Protein AF-A0A529C2Z5-F1 (afdb_monomer)

Structure (mmCIF, N/CA/C/O backbone):
data_AF-A0A529C2Z5-F1
#
_entry.id   AF-A0A529C2Z5-F1
#
loop_
_atom_site.group_PDB
_atom_site.id
_atom_site.type_symbol
_atom_site.label_atom_id
_atom_site.label_alt_id
_atom_site.label_comp_id
_atom_site.label_asym_id
_atom_site.label_entity_id
_atom_site.label_seq_id
_atom_site.pdbx_PDB_ins_code
_atom_site.Cartn_x
_atom_site.Cartn_y
_atom_site.Cartn_z
_atom_site.occupancy
_atom_site.B_iso_or_equiv
_atom_site.auth_seq_id
_atom_site.auth_comp_id
_atom_site.auth_asym_id
_atom_site.auth_atom_id
_atom_site.pdbx_PDB_model_num
ATOM 1 N N . MET A 1 1 ? -21.876 12.123 17.221 1.00 36.16 1 MET A N 1
ATOM 2 C CA . MET A 1 1 ? -20.713 12.653 16.488 1.00 36.16 1 MET A CA 1
ATOM 3 C C . MET A 1 1 ? -20.641 11.860 15.204 1.00 36.16 1 MET A C 1
ATOM 5 O O . MET A 1 1 ? -20.521 10.648 15.275 1.00 36.16 1 MET A O 1
ATOM 9 N N . SER A 1 2 ? -20.907 12.491 14.067 1.00 43.16 2 SER A N 1
ATOM 10 C CA . SER A 1 2 ? -20.830 11.841 12.761 1.00 43.16 2 SER A CA 1
ATOM 11 C C . SER A 1 2 ? -19.429 12.082 12.216 1.00 43.16 2 SER A C 1
ATOM 13 O O . SER A 1 2 ? -19.166 13.171 11.704 1.00 43.16 2 SER A O 1
ATOM 15 N N . ASP A 1 3 ? -18.546 11.094 12.364 1.00 54.12 3 ASP A N 1
ATOM 16 C CA . ASP A 1 3 ? -17.272 11.041 11.645 1.00 54.12 3 ASP A CA 1
ATOM 17 C C . ASP A 1 3 ? -17.576 10.886 10.156 1.00 54.12 3 ASP A C 1
ATOM 19 O O . ASP A 1 3 ? -17.648 9.793 9.600 1.00 54.12 3 ASP A O 1
ATOM 23 N N . SER A 1 4 ? -17.830 12.014 9.500 1.00 55.31 4 SER A N 1
ATOM 24 C CA . SER A 1 4 ? -17.673 12.072 8.055 1.00 55.31 4 SER A CA 1
ATOM 25 C C . SER A 1 4 ? -16.182 11.878 7.790 1.00 55.31 4 SER A C 1
ATOM 27 O O . SER A 1 4 ? -15.396 12.618 8.389 1.00 55.31 4 SER A O 1
ATOM 29 N N . PRO A 1 5 ? -15.765 10.907 6.953 1.00 57.00 5 PRO A N 1
ATOM 30 C CA . PRO A 1 5 ? -14.354 10.708 6.651 1.00 57.00 5 PRO A CA 1
ATOM 31 C C . PRO A 1 5 ? -13.781 12.050 6.207 1.00 57.00 5 PRO A C 1
ATOM 33 O O . PRO A 1 5 ? -14.277 12.637 5.242 1.00 57.00 5 PRO A O 1
ATOM 36 N N . ALA A 1 6 ? -12.804 12.563 6.963 1.00 59.91 6 ALA A N 1
ATOM 37 C CA . ALA A 1 6 ? -12.217 13.871 6.721 1.00 59.91 6 ALA A CA 1
ATOM 38 C C . ALA A 1 6 ? -11.874 13.980 5.233 1.00 59.91 6 ALA A C 1
ATOM 40 O O . ALA A 1 6 ? -11.126 13.158 4.691 1.00 59.91 6 ALA A O 1
ATOM 41 N N . GLN A 1 7 ? -12.496 14.945 4.561 1.00 57.12 7 GLN A N 1
ATOM 42 C CA . GLN A 1 7 ? -12.392 15.161 3.126 1.00 57.12 7 GLN A CA 1
ATOM 43 C C . GLN A 1 7 ? -10.925 15.507 2.808 1.00 57.12 7 GLN A C 1
ATOM 45 O O . GLN A 1 7 ? -10.517 16.657 2.914 1.00 57.12 7 GLN A O 1
ATOM 50 N N . GLY A 1 8 ? -10.103 14.486 2.533 1.00 72.25 8 GLY A N 1
ATOM 51 C CA . GLY A 1 8 ? -8.646 14.618 2.385 1.00 72.25 8 GLY A CA 1
ATOM 52 C C . GLY A 1 8 ? -7.784 13.542 3.062 1.00 72.25 8 GLY A C 1
ATOM 53 O O . GLY A 1 8 ? -6.585 13.515 2.807 1.00 72.25 8 GLY A O 1
ATOM 54 N N . SER A 1 9 ? -8.338 12.636 3.878 1.00 84.12 9 SER A N 1
ATOM 55 C CA . SER A 1 9 ? -7.538 11.564 4.503 1.00 84.12 9 SER A CA 1
ATOM 56 C C . SER A 1 9 ? -6.994 10.577 3.466 1.00 84.12 9 SER A C 1
ATOM 58 O O . SER A 1 9 ? -7.742 10.098 2.617 1.00 84.12 9 SER A O 1
ATOM 60 N N . PHE A 1 10 ? -5.718 10.202 3.537 1.00 91.31 10 PHE A N 1
ATOM 61 C CA . PHE A 1 10 ? -5.192 9.103 2.718 1.00 91.31 10 PHE A CA 1
ATOM 62 C C . PHE A 1 10 ? -5.608 7.721 3.235 1.00 91.31 10 PHE A C 1
ATOM 64 O O . PHE A 1 10 ? -5.493 6.755 2.491 1.00 91.31 10 PHE A O 1
ATOM 71 N N . PHE A 1 11 ? -6.142 7.631 4.453 1.00 93.69 11 PHE A N 1
ATOM 72 C CA . PHE A 1 11 ? -6.509 6.380 5.115 1.00 93.69 11 PHE A CA 1
ATOM 73 C C . PHE A 1 11 ? -8.023 6.162 5.143 1.00 93.69 11 PHE A C 1
ATOM 75 O O . PHE A 1 11 ? -8.798 7.129 5.129 1.00 93.69 11 PHE A O 1
ATOM 82 N N . TYR A 1 12 ? -8.441 4.898 5.189 1.00 92.62 12 TYR A N 1
ATOM 83 C CA . TYR A 1 12 ? -9.807 4.545 5.564 1.00 92.62 12 TYR A CA 1
ATOM 84 C C . TYR A 1 12 ? -10.081 4.943 7.023 1.00 92.62 12 TYR A C 1
ATOM 86 O O . TYR A 1 12 ? -9.149 5.048 7.821 1.00 92.62 12 TYR A O 1
ATOM 94 N N . PRO A 1 13 ? -11.343 5.210 7.392 1.00 91.00 13 PRO A N 1
ATOM 95 C CA . PRO A 1 13 ? -11.705 5.461 8.781 1.00 91.00 13 PRO A CA 1
ATOM 96 C C . PRO A 1 13 ? -11.370 4.272 9.691 1.00 91.00 13 PRO A C 1
ATOM 98 O O . PRO A 1 13 ? -11.774 3.145 9.412 1.00 91.00 13 PRO A O 1
ATOM 101 N N . ASN A 1 14 ? -10.715 4.538 10.824 1.00 90.06 14 ASN A N 1
ATOM 102 C CA . ASN A 1 14 ? -10.424 3.540 11.859 1.00 90.06 14 ASN A CA 1
ATOM 103 C C . ASN A 1 14 ? -11.681 3.256 12.701 1.00 90.06 14 ASN A C 1
ATOM 105 O O . ASN A 1 14 ? -11.753 3.593 13.879 1.00 90.06 14 ASN A O 1
ATOM 109 N N . THR A 1 15 ? -12.716 2.694 12.075 1.00 88.00 15 THR A N 1
ATOM 110 C CA . THR A 1 15 ? -14.013 2.413 12.719 1.00 88.00 15 THR A CA 1
ATOM 111 C C . THR A 1 15 ? -14.083 1.030 13.370 1.00 88.00 15 THR A C 1
ATOM 113 O O . THR A 1 15 ? -15.139 0.651 13.869 1.00 88.00 15 THR A O 1
ATOM 116 N N . SER A 1 16 ? -12.998 0.254 13.320 1.00 90.25 16 SER A N 1
ATOM 117 C CA . SER A 1 16 ? -12.894 -1.108 13.849 1.00 90.25 16 SER A CA 1
ATOM 118 C C . SER A 1 16 ? -11.786 -1.181 14.897 1.00 90.25 16 SER A C 1
ATOM 120 O O . SER A 1 16 ? -10.744 -0.558 14.715 1.00 90.25 16 SER A O 1
ATOM 122 N N . ASP A 1 17 ? -11.975 -2.002 15.931 1.00 93.69 17 ASP A N 1
ATOM 123 C CA . ASP A 1 17 ? -10.927 -2.341 16.910 1.00 93.69 17 ASP A CA 1
ATOM 124 C C . ASP A 1 17 ? -9.936 -3.395 16.374 1.00 93.69 17 ASP A C 1
ATOM 126 O O . ASP A 1 17 ? -9.003 -3.803 17.066 1.00 93.69 17 ASP A O 1
ATOM 130 N N . ASP A 1 18 ? -10.154 -3.871 15.146 1.00 94.00 18 ASP A N 1
ATOM 131 C CA . ASP A 1 18 ? -9.242 -4.778 14.459 1.00 94.00 18 ASP A CA 1
ATOM 132 C C . ASP A 1 18 ? -7.926 -4.052 14.110 1.00 94.00 18 ASP A C 1
ATOM 134 O O . ASP A 1 18 ? -7.942 -3.113 13.300 1.00 94.00 18 ASP A O 1
ATOM 138 N N . PRO A 1 19 ? -6.776 -4.480 14.666 1.00 94.31 19 PRO A N 1
ATOM 139 C CA . PRO A 1 19 ? -5.490 -3.866 14.355 1.00 94.31 19 PRO A CA 1
ATOM 140 C C . PRO A 1 19 ? -5.129 -3.984 12.869 1.00 94.31 19 PRO A C 1
ATOM 142 O O . PRO A 1 19 ? -4.415 -3.125 12.354 1.00 94.31 19 PRO A O 1
ATOM 145 N N . ASP A 1 20 ? -5.646 -4.990 12.157 1.00 96.06 20 ASP A N 1
ATOM 146 C CA . ASP A 1 20 ? -5.408 -5.158 10.720 1.00 96.06 20 ASP A CA 1
ATOM 147 C C . ASP A 1 20 ? -6.119 -4.086 9.875 1.00 96.06 20 ASP A C 1
ATOM 149 O O . ASP A 1 20 ? -5.786 -3.909 8.708 1.00 96.06 20 ASP A O 1
ATOM 153 N N . ARG A 1 21 ? -7.064 -3.336 10.458 1.00 95.00 21 ARG A N 1
ATOM 154 C CA . ARG A 1 21 ? -7.837 -2.272 9.788 1.00 95.00 21 ARG A CA 1
ATOM 155 C C . ARG A 1 21 ? -7.416 -0.857 10.175 1.00 95.00 21 ARG A C 1
ATOM 157 O O . ARG A 1 21 ? -7.990 0.108 9.677 1.00 95.00 21 ARG A O 1
ATOM 164 N N . THR A 1 22 ? -6.437 -0.722 11.064 1.00 94.31 22 THR A N 1
ATOM 165 C CA . THR A 1 22 ? -5.961 0.584 11.533 1.00 94.31 22 THR A CA 1
ATOM 166 C C . THR A 1 22 ? -5.002 1.200 10.522 1.00 94.31 22 THR A C 1
ATOM 168 O O . THR A 1 22 ? -4.044 0.553 10.114 1.00 94.31 22 THR A O 1
ATOM 171 N N . ASP A 1 23 ? -5.219 2.456 10.140 1.00 92.56 23 ASP A N 1
ATOM 172 C CA . ASP A 1 23 ? -4.333 3.235 9.265 1.00 92.56 23 ASP A CA 1
ATOM 173 C C . ASP A 1 23 ? -4.069 2.564 7.902 1.00 92.56 23 ASP A C 1
ATOM 175 O O . ASP A 1 23 ? -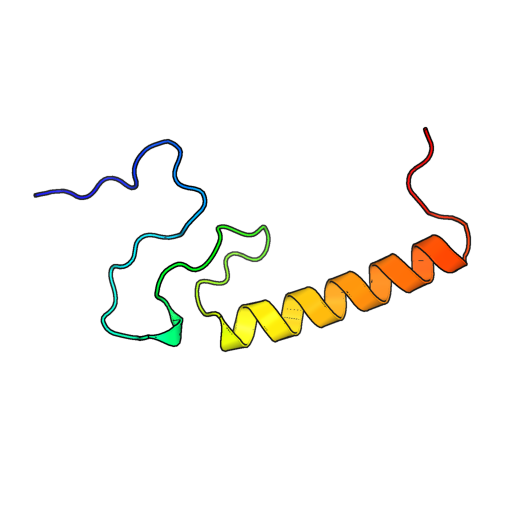2.975 2.638 7.334 1.00 92.56 23 ASP A O 1
ATOM 179 N N . VAL A 1 24 ? -5.088 1.907 7.340 1.00 94.88 24 VAL A N 1
ATOM 180 C CA . VAL A 1 24 ? -5.013 1.319 5.995 1.00 94.88 24 VAL A CA 1
ATOM 181 C C . VAL A 1 24 ? -5.195 2.406 4.938 1.00 94.88 24 VAL A C 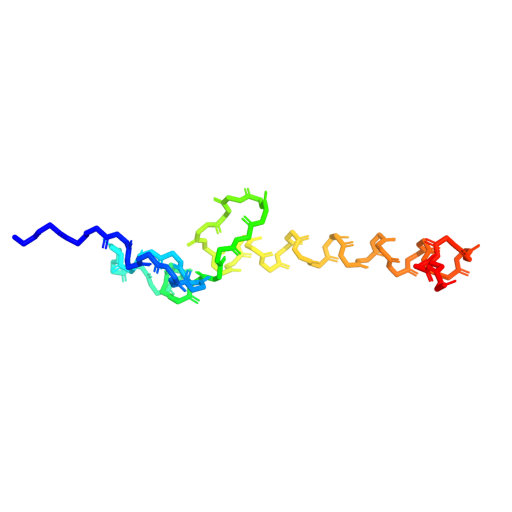1
ATOM 183 O O . VAL A 1 24 ? -6.164 3.168 4.965 1.00 94.88 24 VAL A O 1
ATOM 186 N N . LEU A 1 25 ? -4.265 2.484 3.981 1.00 93.69 25 LEU A N 1
ATOM 187 C CA . LEU A 1 25 ? -4.322 3.450 2.883 1.00 93.69 25 LEU A CA 1
ATOM 188 C C . LEU A 1 25 ? -5.505 3.172 1.953 1.00 93.69 25 LEU A C 1
ATOM 190 O O . LEU A 1 25 ? -5.725 2.041 1.509 1.00 93.69 25 LEU A O 1
ATOM 194 N N . ARG A 1 26 ? -6.215 4.236 1.572 1.00 93.88 26 ARG A N 1
ATOM 195 C CA . ARG A 1 26 ? -7.212 4.191 0.504 1.00 93.88 26 ARG A CA 1
ATOM 196 C C . ARG A 1 26 ? -6.523 3.807 -0.793 1.00 93.88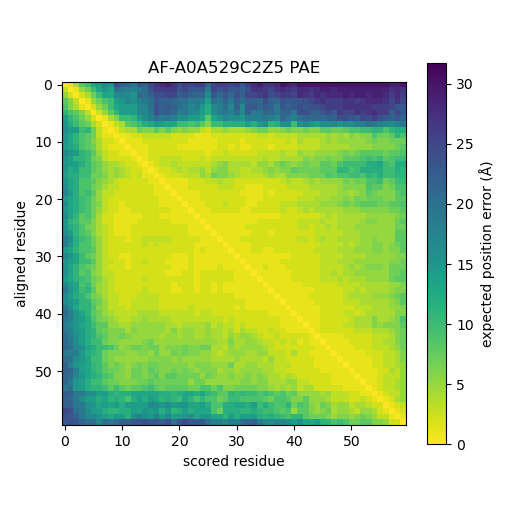 26 ARG A C 1
ATOM 198 O O . ARG A 1 26 ? -5.647 4.508 -1.293 1.00 93.88 26 ARG A O 1
ATOM 205 N N . ASN A 1 27 ? -6.947 2.680 -1.334 1.00 93.31 27 ASN A N 1
ATOM 206 C CA . ASN A 1 27 ? -6.352 2.049 -2.498 1.00 93.31 27 ASN A CA 1
ATOM 207 C C . ASN A 1 27 ? -7.428 1.796 -3.557 1.00 93.31 27 ASN A C 1
ATOM 209 O O . ASN A 1 27 ? -8.627 1.830 -3.283 1.00 93.31 27 ASN A O 1
ATOM 213 N N . LYS A 1 28 ? -6.992 1.533 -4.790 1.00 92.56 28 LYS A N 1
ATOM 214 C CA . LYS A 1 28 ? -7.897 1.290 -5.923 1.00 92.56 28 LYS A CA 1
ATOM 215 C C . LYS A 1 28 ? -8.638 -0.051 -5.839 1.00 92.56 28 LYS A C 1
ATOM 217 O O . LYS A 1 28 ? -9.557 -0.261 -6.622 1.00 92.56 28 LYS A O 1
ATOM 222 N N . PHE A 1 29 ? -8.243 -0.931 -4.921 1.00 93.19 29 PHE A N 1
ATOM 223 C CA . PHE A 1 29 ? -8.835 -2.254 -4.739 1.00 93.19 29 PHE A CA 1
ATOM 224 C C . PHE A 1 29 ? -10.002 -2.252 -3.743 1.00 93.19 29 PHE A C 1
ATOM 226 O O . PHE A 1 29 ? -10.742 -3.226 -3.686 1.00 93.19 29 PHE A O 1
ATOM 233 N N . GLY A 1 30 ? -10.194 -1.173 -2.973 1.00 94.12 30 GLY A N 1
ATOM 234 C CA . GLY A 1 30 ? -11.241 -1.115 -1.947 1.00 94.12 30 GLY A CA 1
ATOM 235 C C . GLY A 1 30 ? -10.949 -1.972 -0.710 1.00 94.12 30 GLY A C 1
ATOM 236 O O . GLY A 1 30 ? -11.859 -2.238 0.065 1.00 94.12 30 GLY A O 1
ATOM 237 N N . ILE A 1 31 ? -9.703 -2.423 -0.530 1.00 96.12 31 ILE A N 1
ATOM 238 C CA . ILE A 1 31 ? -9.317 -3.317 0.568 1.00 96.12 31 ILE A CA 1
ATOM 239 C C . ILE A 1 31 ? -9.013 -2.491 1.819 1.00 96.12 31 ILE A C 1
ATOM 241 O O . ILE A 1 31 ? -8.217 -1.555 1.756 1.00 96.12 31 ILE A O 1
ATOM 245 N N . GLU A 1 32 ? -9.618 -2.849 2.951 1.00 96.06 32 GLU A N 1
ATOM 246 C CA . GLU A 1 32 ? -9.516 -2.110 4.222 1.00 96.06 32 GLU A CA 1
ATOM 247 C C . GLU A 1 32 ? -8.722 -2.857 5.309 1.00 96.06 32 GLU A C 1
ATOM 249 O O . GLU A 1 32 ? -8.791 -2.491 6.478 1.00 96.06 32 GLU A O 1
ATOM 254 N N . THR A 1 33 ? -7.976 -3.900 4.937 1.00 96.06 33 THR A N 1
ATOM 255 C CA . THR A 1 33 ? -7.137 -4.712 5.836 1.00 96.06 33 THR A CA 1
ATOM 256 C C . THR A 1 33 ? -5.699 -4.792 5.323 1.00 96.06 33 THR A C 1
ATOM 258 O O . THR A 1 33 ? -5.496 -5.044 4.131 1.00 96.06 33 THR A O 1
ATOM 261 N N . HIS A 1 34 ? -4.692 -4.636 6.192 1.00 94.88 34 HIS A N 1
ATOM 262 C CA . HIS A 1 34 ? -3.273 -4.708 5.802 1.00 94.88 34 HIS A CA 1
ATOM 263 C C . HIS A 1 34 ? -2.896 -6.073 5.239 1.00 94.88 34 HIS A C 1
ATOM 265 O O . HIS A 1 34 ? -2.184 -6.146 4.234 1.00 94.88 34 HIS A O 1
ATOM 271 N N . SER A 1 35 ? -3.357 -7.151 5.874 1.00 94.81 35 SER A N 1
ATOM 272 C CA . SER A 1 35 ? -3.019 -8.517 5.467 1.00 94.81 35 SER A CA 1
ATOM 273 C C . SER A 1 35 ? -3.427 -8.821 4.020 1.00 94.81 35 SER A C 1
ATOM 275 O O . SER A 1 35 ? -2.615 -9.333 3.246 1.00 94.81 35 SER A O 1
ATOM 277 N N . GLU A 1 36 ? -4.645 -8.445 3.632 1.00 96.00 36 GLU A N 1
ATOM 278 C CA . GLU A 1 36 ? -5.160 -8.611 2.271 1.00 96.00 36 GLU A CA 1
ATOM 279 C C . GLU A 1 36 ? -4.523 -7.612 1.293 1.00 96.00 36 GLU A C 1
ATOM 281 O O . GLU A 1 36 ? -4.072 -8.011 0.216 1.00 96.00 36 GLU A O 1
ATOM 286 N N . LEU A 1 37 ? -4.396 -6.334 1.683 1.00 95.62 37 LEU A N 1
ATOM 287 C CA . LEU A 1 37 ? -3.824 -5.294 0.821 1.00 95.62 37 LEU A CA 1
ATOM 288 C C . LEU A 1 37 ? -2.394 -5.651 0.408 1.00 95.62 37 LEU A C 1
ATOM 290 O O . LEU A 1 37 ? -2.043 -5.551 -0.766 1.00 95.62 37 LEU A O 1
ATOM 294 N N . ARG A 1 38 ? -1.590 -6.155 1.348 1.00 92.81 38 ARG A N 1
ATOM 295 C CA . ARG A 1 38 ? -0.207 -6.569 1.094 1.00 92.81 38 ARG A CA 1
ATOM 296 C C . ARG A 1 38 ? -0.097 -7.661 0.027 1.00 92.81 38 ARG A C 1
ATOM 298 O O . ARG A 1 38 ? 0.866 -7.668 -0.741 1.00 92.81 38 ARG A O 1
ATOM 305 N N . ILE A 1 39 ? -1.042 -8.601 -0.013 1.00 94.50 39 ILE A N 1
ATOM 306 C CA . ILE A 1 39 ? -1.047 -9.689 -1.002 1.00 94.50 39 ILE A CA 1
ATOM 307 C C . ILE A 1 39 ? -1.321 -9.122 -2.397 1.00 94.50 39 ILE A C 1
ATOM 309 O O . ILE A 1 39 ? -0.619 -9.467 -3.352 1.00 94.50 39 ILE A O 1
ATOM 313 N N . GLU A 1 40 ? -2.303 -8.231 -2.511 1.00 93.69 40 GLU 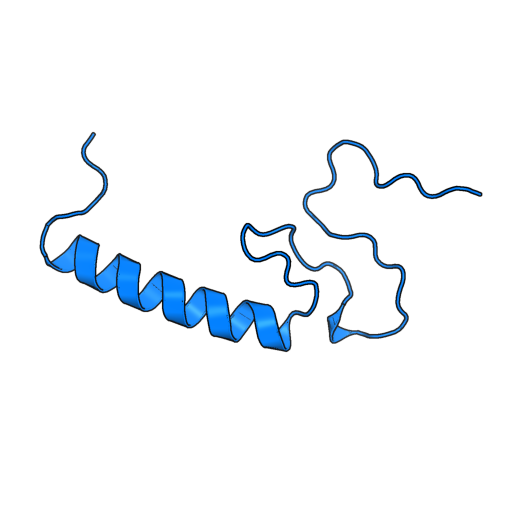A N 1
ATOM 314 C CA . GLU A 1 40 ? -2.680 -7.636 -3.793 1.00 93.69 40 GLU A CA 1
ATOM 315 C C . GLU A 1 40 ? -1.642 -6.632 -4.306 1.00 93.69 40 GLU A C 1
ATOM 317 O O . GLU A 1 40 ? -1.295 -6.660 -5.488 1.00 93.69 40 GLU A O 1
ATOM 322 N N . GLU A 1 41 ? -1.046 -5.819 -3.432 1.00 91.94 41 GLU A N 1
ATOM 323 C CA . GLU A 1 41 ? 0.057 -4.926 -3.804 1.00 91.94 41 GLU A CA 1
ATOM 324 C C . GLU A 1 41 ? 1.269 -5.700 -4.323 1.00 91.94 41 GLU A C 1
ATOM 326 O O . GLU A 1 41 ? 1.883 -5.294 -5.313 1.00 91.94 41 GLU A O 1
ATOM 331 N N . TYR A 1 42 ? 1.597 -6.836 -3.702 1.00 89.62 42 TYR A N 1
ATOM 332 C CA . TYR A 1 42 ? 2.689 -7.688 -4.163 1.00 89.62 42 TYR A CA 1
ATOM 333 C C . TYR A 1 42 ? 2.414 -8.249 -5.563 1.00 89.62 42 TYR A C 1
ATOM 335 O O . TYR A 1 42 ? 3.283 -8.178 -6.434 1.00 89.62 42 TYR A O 1
ATOM 343 N N . ARG A 1 43 ? 1.197 -8.756 -5.806 1.00 88.12 43 ARG A N 1
ATOM 344 C CA . ARG A 1 43 ? 0.778 -9.257 -7.125 1.00 88.12 43 ARG A CA 1
ATOM 345 C C . ARG A 1 43 ? 0.846 -8.157 -8.177 1.00 88.12 43 ARG A C 1
ATOM 347 O O . ARG A 1 43 ? 1.525 -8.328 -9.187 1.00 88.12 43 ARG A O 1
ATOM 354 N N . ALA A 1 44 ? 0.201 -7.019 -7.923 1.00 88.44 44 ALA A N 1
ATOM 355 C CA . ALA A 1 44 ? 0.169 -5.889 -8.847 1.00 88.44 44 ALA A CA 1
ATOM 356 C C . ALA A 1 44 ? 1.579 -5.363 -9.162 1.00 88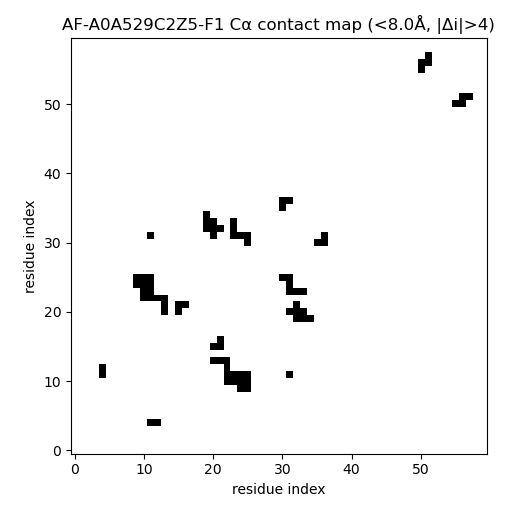.44 44 ALA A C 1
ATOM 358 O O . ALA A 1 44 ? 1.902 -5.092 -10.320 1.00 88.44 44 ALA A O 1
ATOM 359 N N . THR A 1 45 ? 2.443 -5.274 -8.148 1.00 89.50 45 THR A N 1
ATOM 360 C CA . THR A 1 45 ? 3.835 -4.836 -8.317 1.00 89.50 45 THR A CA 1
ATOM 361 C C . THR A 1 45 ? 4.642 -5.826 -9.149 1.00 89.50 45 THR A C 1
ATOM 363 O O . THR A 1 45 ? 5.392 -5.403 -10.026 1.00 89.50 45 THR A O 1
ATOM 366 N N . ALA A 1 46 ? 4.482 -7.132 -8.922 1.00 86.81 46 ALA A N 1
ATOM 367 C CA . ALA A 1 46 ? 5.187 -8.156 -9.690 1.00 86.81 46 ALA A CA 1
ATOM 368 C C . ALA A 1 46 ? 4.846 -8.083 -11.187 1.00 86.81 46 ALA A C 1
ATOM 370 O O . ALA A 1 46 ? 5.754 -8.111 -12.017 1.00 86.81 46 ALA A O 1
ATOM 371 N N . PHE A 1 47 ? 3.564 -7.908 -11.528 1.00 85.94 47 PHE A N 1
ATOM 372 C CA . PHE A 1 47 ? 3.142 -7.692 -12.915 1.00 85.94 47 PHE A CA 1
ATOM 373 C C . PHE A 1 47 ? 3.737 -6.409 -13.496 1.00 85.94 47 PHE A C 1
ATOM 375 O O . PHE A 1 47 ? 4.337 -6.445 -14.567 1.00 85.94 47 PHE A O 1
ATOM 382 N N . ARG A 1 48 ? 3.663 -5.290 -12.764 1.00 86.56 48 ARG A N 1
ATOM 383 C CA . ARG A 1 48 ? 4.201 -4.008 -13.241 1.00 86.56 48 ARG A CA 1
ATOM 384 C C . ARG A 1 48 ? 5.711 -4.062 -13.481 1.00 86.56 48 ARG A C 1
ATOM 386 O O . ARG A 1 48 ? 6.199 -3.476 -14.441 1.00 86.56 48 ARG A O 1
ATOM 393 N N . MET A 1 49 ? 6.458 -4.761 -12.627 1.00 89.94 49 MET A N 1
ATOM 394 C CA . MET A 1 49 ? 7.900 -4.944 -12.811 1.00 89.94 49 MET A CA 1
ATOM 395 C C . MET A 1 49 ? 8.225 -5.769 -14.060 1.00 89.94 49 MET A C 1
ATOM 397 O O . MET A 1 49 ? 9.199 -5.454 -14.740 1.00 89.94 49 MET A O 1
ATOM 401 N N . ALA A 1 50 ? 7.415 -6.783 -14.382 1.00 89.31 50 ALA A N 1
ATOM 402 C CA . ALA A 1 50 ? 7.573 -7.558 -15.611 1.00 89.31 50 ALA A CA 1
ATOM 403 C C . ALA A 1 50 ? 7.332 -6.691 -16.859 1.00 89.31 50 ALA A C 1
ATOM 405 O O . ALA A 1 50 ? 8.194 -6.646 -17.731 1.00 89.31 50 ALA A O 1
ATOM 406 N N . GLU A 1 51 ? 6.245 -5.913 -16.892 1.00 88.56 51 GLU A N 1
ATOM 407 C CA . GLU A 1 51 ? 5.954 -4.976 -17.994 1.00 88.56 51 GLU A CA 1
ATOM 408 C C . GLU A 1 51 ? 7.081 -3.950 -18.189 1.00 88.56 51 GLU A C 1
ATOM 410 O O . GLU A 1 51 ? 7.503 -3.668 -19.308 1.00 88.56 51 GLU A O 1
ATOM 415 N N . ILE A 1 52 ? 7.617 -3.400 -17.090 1.00 88.12 52 ILE A N 1
ATOM 416 C CA . ILE A 1 52 ? 8.751 -2.467 -17.147 1.00 88.12 52 ILE A CA 1
ATOM 417 C C . ILE A 1 52 ? 9.990 -3.150 -17.738 1.00 88.12 52 ILE A C 1
ATOM 419 O O . ILE A 1 52 ? 10.686 -2.541 -18.550 1.00 88.12 52 ILE A O 1
ATOM 423 N N . ALA A 1 53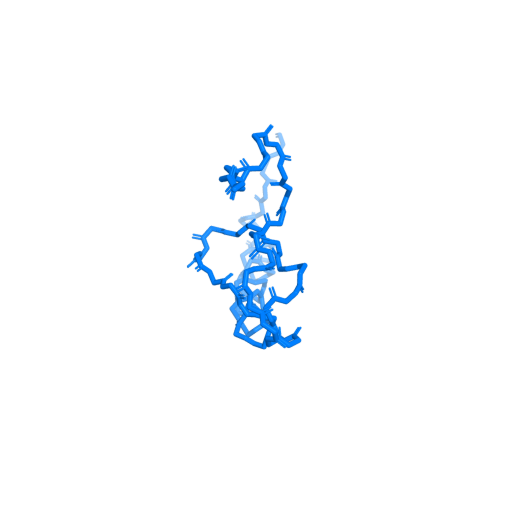 ? 10.272 -4.395 -17.347 1.00 89.81 53 ALA A N 1
ATOM 424 C CA . ALA A 1 53 ? 11.401 -5.154 -17.879 1.00 89.81 53 ALA A CA 1
ATOM 425 C C . ALA A 1 53 ? 11.253 -5.460 -19.382 1.00 89.81 53 ALA A C 1
ATOM 427 O O . ALA A 1 53 ? 12.258 -5.527 -20.088 1.00 89.81 53 ALA A O 1
ATOM 428 N N . GLU A 1 54 ? 10.020 -5.596 -19.873 1.00 91.50 54 GLU A N 1
ATOM 429 C CA . GLU A 1 54 ? 9.693 -5.801 -21.292 1.00 91.50 54 GLU A CA 1
ATOM 430 C C . GLU A 1 54 ? 9.716 -4.502 -22.121 1.00 91.50 54 GLU A C 1
ATOM 432 O O . GLU A 1 54 ? 9.664 -4.550 -23.348 1.00 91.50 54 GLU A O 1
ATOM 437 N N . GLY A 1 55 ? 9.883 -3.342 -21.476 1.00 88.25 55 GLY A N 1
ATOM 438 C CA . GLY A 1 55 ? 9.949 -2.036 -22.137 1.00 88.25 55 GLY A CA 1
ATOM 439 C C . GLY A 1 55 ? 8.618 -1.280 -22.181 1.00 88.25 55 GLY A C 1
ATOM 440 O O . GLY A 1 55 ? 8.597 -0.129 -22.616 1.00 88.25 55 GLY A O 1
ATOM 441 N N . ASP A 1 56 ? 7.546 -1.851 -21.626 1.00 87.56 56 ASP A N 1
ATOM 442 C CA . ASP A 1 56 ? 6.212 -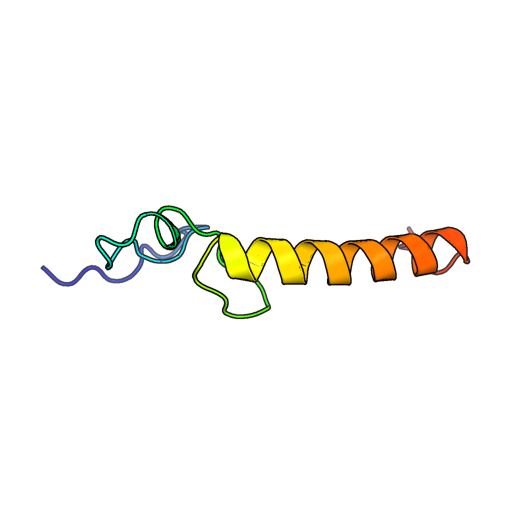1.239 -21.491 1.00 87.56 56 ASP A CA 1
ATOM 443 C C . ASP A 1 56 ? 6.098 -0.378 -20.211 1.00 87.56 56 ASP A C 1
ATOM 445 O O . ASP A 1 56 ? 5.051 -0.218 -19.560 1.00 87.56 56 ASP A O 1
ATOM 449 N N . GLY A 1 57 ? 7.235 0.192 -19.811 1.00 82.25 57 GLY A N 1
ATOM 450 C CA . GLY A 1 57 ? 7.327 1.154 -18.728 1.00 82.25 57 GLY A CA 1
ATOM 451 C C . GLY A 1 57 ? 6.678 2.497 -19.086 1.00 82.25 57 GLY A C 1
ATOM 452 O O . GLY A 1 57 ? 6.343 2.755 -20.243 1.00 82.25 57 GLY A O 1
ATOM 453 N N . PRO A 1 58 ? 6.482 3.386 -18.096 1.00 78.69 58 PRO A N 1
ATOM 454 C CA . PRO A 1 58 ? 5.984 4.732 -18.357 1.00 78.69 58 PRO A CA 1
ATOM 455 C C . PRO A 1 58 ? 6.894 5.444 -19.363 1.00 78.69 58 PRO A C 1
ATOM 457 O O . PRO A 1 58 ? 8.102 5.540 -19.145 1.00 78.69 58 PRO A O 1
ATOM 460 N N . GLN A 1 59 ? 6.311 5.942 -20.450 1.00 78.00 59 GLN A N 1
ATOM 461 C CA . GLN A 1 59 ? 7.017 6.762 -21.430 1.00 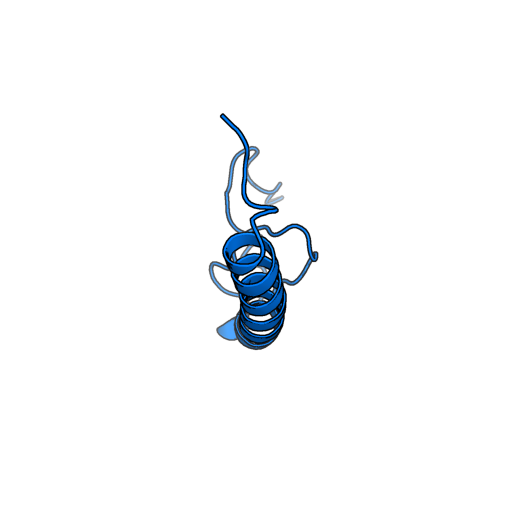78.00 59 GLN A CA 1
ATOM 462 C C . GLN A 1 59 ? 6.868 8.234 -21.030 1.00 78.00 59 GLN A C 1
ATOM 464 O O . GLN A 1 59 ? 5.769 8.669 -20.676 1.00 78.00 59 GLN A O 1
ATOM 469 N N . GLY A 1 60 ? 7.996 8.946 -20.996 1.00 71.25 60 GLY A N 1
ATOM 470 C CA . GLY A 1 60 ? 8.080 10.368 -20.646 1.00 71.25 60 GLY A CA 1
ATOM 471 C C . GLY A 1 60 ? 7.871 11.288 -21.835 1.00 71.25 60 GLY A C 1
ATOM 472 O O . GLY A 1 60 ? 8.170 10.856 -22.971 1.00 71.25 60 GLY A O 1
#

Foldseek 3Di:
DDCPPPPDDQADDPPDPPPQQPRHGDDPVNDRGVVVVVVVCVVVVVVQVVCVVVVVHDDD

Sequence (60 aa):
MSDSPAQGSFFYPNTSDDPDRTDVLRNKFGIETHSELRIEEYRATAFRMAEIAEGDGPQG

Solvent-accessible surface area (backbone atoms only — not comparable to full-atom values): 382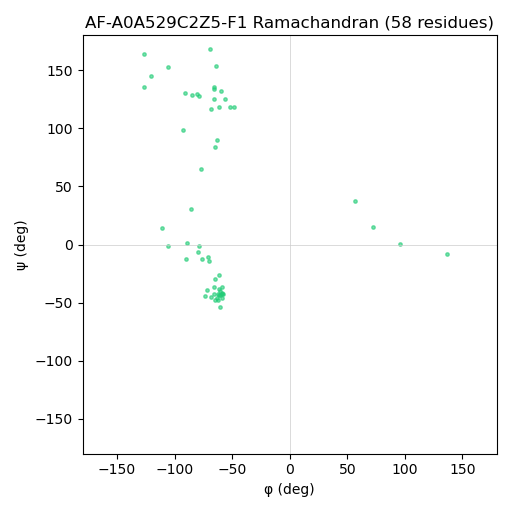5 Å² total; per-residue (Å²): 134,84,84,64,75,61,92,82,61,64,45,50,75,67,84,57,94,48,74,54,33,49,77,25,56,69,53,97,81,74,53,59,34,48,75,62,41,53,56,52,51,51,52,56,48,55,54,51,52,51,39,39,73,75,66,71,42,92,82,132

Mean predicted aligned error: 7.04 Å

pLDDT: mean 85.87, std 13.7, range [36.16, 96.12]

Radius of gyration: 15.59 Å; Cα contacts (8 Å, |Δi|>4): 40; chains: 1; bounding box: 32×25×39 Å

Secondary structure (DSSP, 8-state):
---PPPTT-SB----SS-GGGTTPBP-TT----HHHHHHHHHHHHHHHHHHHHHT-SPP-